Protein AF-A0A845ADR0-F1 (afdb_monomer_lite)

Radius of gyration: 20.71 Å; chains: 1; bounding box: 41×42×70 Å

Secondary structure (DSSP, 8-state):
-EEEEEE--S--TT-HHHHHHHHHHHHHHHHH---EEEEETTTSPPPP--HHHHHHHH-GGGGSTT---GGGHHHHHHHHHHHHEEEEEEE---BTTB--HHHHHHHHHH--BTTTBPPPHHHHHHHTS--------SPP-------------PPPPPP-

Sequence (160 aa):
MSILHISTSPQQAGSHSRELGRHLVERLKSAIDLPAVVRDLAETPPPFPCAGFVQASLSASTRSFANKSDALTVSEHLIAEVEQASAIIIDMPMHNFTVPAAFKAWIDMVVRPERTFRPCPRIADRAARPKLTAHDRTPRSPGRRSRAAGRGRSRPPACH

Organism: NCBI:txid374177

Foldseek 3Di:
DAEEEEEEDLDDPPDPLVVVSVVVRVVVCVVPVGHYDYHYCNVPFDFADFPLLVCCLPDPVVLDPVPDDVLLVSLVVLLVSVVVHPHYGYGFDQDPNHTDPSVVRSCVSPDGDSRNDDDDPVVVVVVPDDDDDDDPPDDDDDDDDDDDDDDDDDNTDHTD

pLDDT: mean 80.31, std 18.77, range [37.16, 97.75]

InterPro domains:
  IPR003680 Flavodoxin-like fold [PF02525] (1-118)
  IPR029039 Flavoprotein-like superfamily [G3DSA:3.40.50.360] (1-137)
  IPR029039 Flavoprotein-like superfamily [SSF52218] (1-119)
  IPR050104 FMN-dependent NADH:quinone oxidoreductase, azoreductase type 1 [PTHR43741] (1-119)

Structure (mmCIF, N/CA/C/O backbone):
data_AF-A0A845ADR0-F1
#
_entry.id   AF-A0A845ADR0-F1
#
loop_
_atom_site.group_PDB
_atom_site.id
_atom_site.type_symbol
_atom_site.label_atom_id
_atom_site.label_alt_id
_atom_site.label_comp_id
_atom_site.label_asym_id
_atom_site.label_entity_id
_atom_site.label_seq_id
_atom_site.pdbx_PDB_ins_code
_atom_site.Cartn_x
_atom_site.Cartn_y
_atom_site.Cartn_z
_atom_site.occupancy
_atom_site.B_iso_or_equiv
_atom_site.auth_seq_id
_atom_site.auth_comp_id
_atom_site.auth_asym_id
_atom_site.auth_atom_id
_atom_site.pdbx_PDB_model_num
ATOM 1 N N . MET A 1 1 ? 1.610 -4.599 16.518 1.00 84.19 1 MET A N 1
ATOM 2 C CA . MET A 1 1 ? 0.254 -4.815 15.986 1.00 84.19 1 MET A CA 1
ATOM 3 C C . MET A 1 1 ? -0.475 -3.488 16.028 1.00 84.19 1 MET A C 1
ATOM 5 O O . MET A 1 1 ? -0.540 -2.890 17.095 1.00 84.19 1 MET A O 1
ATOM 9 N N . SER A 1 2 ? -0.897 -2.984 14.871 1.00 94.38 2 SER A N 1
ATOM 10 C CA . SER A 1 2 ? -1.492 -1.651 14.696 1.00 94.38 2 SER A CA 1
ATOM 11 C C . SER A 1 2 ? -2.601 -1.664 13.639 1.00 94.38 2 SER A C 1
ATOM 13 O O . SER A 1 2 ? -2.780 -2.642 12.912 1.00 94.38 2 SER A O 1
ATOM 15 N N . ILE A 1 3 ? -3.349 -0.569 13.545 1.00 96.00 3 ILE A N 1
ATOM 16 C CA . ILE A 1 3 ? -4.211 -0.269 12.401 1.00 96.00 3 ILE A CA 1
ATOM 17 C C . ILE A 1 3 ? -3.372 0.526 11.397 1.00 96.00 3 ILE A C 1
ATOM 19 O O . ILE A 1 3 ? -2.869 1.594 11.735 1.00 96.00 3 ILE A O 1
ATOM 23 N N . LEU A 1 4 ? -3.226 0.041 10.168 1.00 97.25 4 LEU A N 1
ATOM 24 C CA . LEU A 1 4 ? -2.610 0.806 9.085 1.00 97.25 4 LEU A CA 1
ATOM 25 C C . LEU A 1 4 ? -3.700 1.541 8.307 1.00 97.25 4 LEU A C 1
ATOM 27 O O . LEU A 1 4 ? -4.544 0.919 7.664 1.00 97.25 4 LEU A O 1
ATOM 31 N N . HIS A 1 5 ? -3.684 2.867 8.359 1.00 97.38 5 HIS A N 1
ATOM 32 C CA . HIS A 1 5 ? -4.598 3.721 7.612 1.00 97.38 5 HIS A CA 1
ATOM 33 C C . HIS A 1 5 ? -3.888 4.309 6.395 1.00 97.38 5 HIS A C 1
ATOM 35 O O . HIS A 1 5 ? -3.003 5.147 6.529 1.00 97.38 5 HIS A O 1
ATOM 41 N N . ILE A 1 6 ? -4.277 3.866 5.204 1.00 97.69 6 ILE A N 1
ATOM 42 C CA . ILE A 1 6 ? -3.740 4.325 3.925 1.00 97.69 6 ILE A CA 1
ATOM 43 C C . ILE A 1 6 ? -4.710 5.342 3.327 1.00 97.69 6 ILE A C 1
ATOM 45 O O . ILE A 1 6 ? -5.822 4.980 2.940 1.00 97.69 6 ILE A O 1
ATOM 49 N N . SER A 1 7 ? -4.274 6.594 3.207 1.00 96.56 7 SER A N 1
ATOM 50 C CA . SER A 1 7 ? -5.050 7.650 2.555 1.00 96.56 7 SER A CA 1
ATOM 51 C C . SER A 1 7 ? -4.450 8.017 1.206 1.00 96.56 7 SER A C 1
ATOM 53 O O . SER A 1 7 ? -3.233 8.067 1.046 1.00 96.56 7 SER A O 1
ATOM 55 N N . THR A 1 8 ? -5.303 8.242 0.207 1.00 94.75 8 THR A N 1
ATOM 56 C CA . THR A 1 8 ? -4.865 8.439 -1.191 1.00 94.75 8 THR A CA 1
ATOM 57 C C . THR A 1 8 ? -5.469 9.667 -1.865 1.00 94.75 8 THR A C 1
ATOM 59 O O . THR A 1 8 ? -5.073 10.014 -2.978 1.00 94.75 8 THR A O 1
ATOM 62 N N . SER A 1 9 ? -6.433 10.332 -1.223 1.00 92.00 9 SER A N 1
ATOM 63 C CA . SER A 1 9 ? -7.072 11.522 -1.785 1.00 92.00 9 SER A CA 1
ATOM 64 C C . SER A 1 9 ? -6.092 12.697 -1.800 1.00 92.00 9 SER A C 1
ATOM 66 O O . SER A 1 9 ? -5.643 13.094 -0.728 1.00 92.00 9 SER A O 1
ATOM 68 N N . PRO A 1 10 ? -5.805 13.332 -2.948 1.00 88.00 10 PRO A N 1
ATOM 69 C CA . PRO A 1 10 ? -4.994 14.551 -2.979 1.00 88.00 10 PRO A CA 1
ATOM 70 C C . PRO A 1 10 ? -5.719 15.752 -2.371 1.00 88.00 10 PRO A C 1
ATOM 72 O O . PRO A 1 10 ? -5.093 16.688 -1.881 1.00 88.00 10 PRO A O 1
ATOM 75 N N . GLN A 1 11 ? -7.051 15.723 -2.374 1.00 86.81 11 GLN A N 1
ATOM 76 C CA . GLN A 1 11 ? -7.857 16.728 -1.710 1.00 86.81 11 GLN A CA 1
ATOM 77 C C . GLN A 1 11 ? -7.800 16.483 -0.202 1.00 86.81 11 GLN A C 1
ATOM 79 O O . GLN A 1 11 ? -8.189 15.408 0.259 1.00 86.81 11 GLN A O 1
ATOM 84 N N . GLN A 1 12 ? -7.281 17.468 0.532 1.00 81.62 12 GLN A N 1
ATOM 85 C CA . GLN A 1 12 ? -7.165 17.441 1.989 1.00 81.62 12 GLN A CA 1
ATOM 86 C C . GLN A 1 12 ? -8.511 17.839 2.613 1.00 81.62 12 GLN A C 1
ATOM 88 O O . GLN A 1 12 ? -9.311 16.980 2.986 1.00 81.62 12 GLN A O 1
ATOM 93 N N . ALA A 1 13 ? -8.820 19.139 2.633 1.00 80.81 13 ALA A N 1
ATOM 94 C CA . ALA A 1 13 ? -10.118 19.645 3.068 1.00 80.81 13 ALA A CA 1
ATOM 95 C C . ALA A 1 13 ? -11.217 19.337 2.034 1.00 80.81 13 ALA A C 1
ATOM 97 O O . ALA A 1 13 ? -11.017 19.526 0.834 1.00 80.81 13 ALA A O 1
ATOM 98 N N . GLY A 1 14 ? -12.381 18.876 2.504 1.00 84.44 14 GLY A N 1
ATOM 99 C CA . GLY A 1 14 ? -13.543 18.562 1.660 1.00 84.44 14 GLY A CA 1
ATOM 100 C C . GLY A 1 14 ? -13.539 17.167 1.023 1.00 84.44 14 GLY A C 1
ATOM 101 O O . GLY A 1 14 ? -14.457 16.847 0.274 1.00 84.44 14 GLY A O 1
ATOM 102 N N . SER A 1 15 ? -12.548 16.317 1.314 1.00 90.00 15 SER A N 1
ATOM 103 C CA . SER A 1 15 ? -12.534 14.937 0.817 1.00 90.00 15 SER A CA 1
ATOM 104 C C . SER A 1 15 ? -13.441 14.022 1.640 1.00 90.00 15 SER A C 1
ATOM 106 O O . SER A 1 15 ? -13.139 13.684 2.788 1.00 90.00 15 SER A O 1
ATOM 108 N N . HIS A 1 16 ? -14.520 13.548 1.015 1.00 92.06 16 HIS A N 1
ATOM 109 C CA . HIS A 1 16 ? -15.431 12.577 1.624 1.00 92.06 16 HIS A CA 1
ATOM 110 C C . HIS A 1 16 ? -14.755 11.233 1.931 1.00 92.06 16 HIS A C 1
ATOM 112 O O . HIS A 1 16 ? -15.080 10.601 2.936 1.00 92.06 16 HIS A O 1
ATOM 118 N N . SER A 1 17 ? -13.795 10.791 1.104 1.00 92.44 17 SER A N 1
ATOM 119 C CA . SER A 1 17 ? -13.083 9.534 1.363 1.00 92.44 17 SER A CA 1
ATOM 120 C C . SER A 1 17 ? -12.230 9.641 2.628 1.00 92.44 17 SER A C 1
ATOM 122 O O . SER A 1 17 ? -12.313 8.763 3.486 1.00 92.44 17 SER A O 1
ATOM 124 N N . ARG A 1 18 ? -11.481 10.743 2.792 1.00 94.00 18 ARG A N 1
ATOM 125 C CA . ARG A 1 18 ? -10.668 10.993 3.996 1.00 94.00 18 ARG A CA 1
ATOM 126 C C . ARG A 1 18 ? -11.525 11.097 5.247 1.00 94.00 18 ARG A C 1
ATOM 128 O O . ARG A 1 18 ? -11.163 10.547 6.285 1.00 94.00 18 ARG A O 1
ATOM 135 N N . GLU A 1 19 ? -12.657 11.791 5.155 1.00 93.81 19 GLU A N 1
ATOM 136 C CA . GLU A 1 19 ? -13.584 11.938 6.275 1.00 93.81 19 GLU A CA 1
ATOM 137 C C . GLU A 1 19 ? -14.108 10.579 6.755 1.00 93.81 19 GLU A C 1
ATOM 139 O O . GLU A 1 19 ? -14.019 10.273 7.948 1.00 93.81 19 GLU A O 1
ATOM 144 N N . LEU A 1 20 ? -14.575 9.739 5.825 1.00 94.81 20 LEU A N 1
ATOM 145 C CA . LEU A 1 20 ? -15.050 8.393 6.137 1.00 94.81 20 LEU A CA 1
ATOM 146 C C . LEU A 1 20 ? -13.927 7.501 6.686 1.00 94.81 20 LEU A C 1
ATOM 148 O O . LEU A 1 20 ? -14.133 6.805 7.681 1.00 94.81 20 LEU A O 1
ATOM 152 N N . GLY A 1 21 ? -12.738 7.546 6.075 1.00 94.44 21 GLY A N 1
ATOM 153 C CA . GLY A 1 21 ? -11.565 6.789 6.519 1.00 94.44 21 GLY A CA 1
ATOM 154 C C . GLY A 1 21 ? -11.180 7.125 7.958 1.00 94.44 21 GLY A C 1
ATOM 155 O O . GLY A 1 21 ? -11.086 6.232 8.799 1.00 94.44 21 GLY A O 1
ATOM 156 N N . ARG A 1 22 ? -11.067 8.420 8.278 1.00 93.44 22 ARG A N 1
ATOM 157 C CA . ARG A 1 22 ? -10.793 8.898 9.640 1.00 93.44 22 ARG A CA 1
ATOM 158 C C . ARG A 1 22 ? -11.877 8.462 10.625 1.00 93.44 22 ARG A C 1
ATOM 160 O O . ARG A 1 22 ? -11.555 8.023 11.724 1.00 93.44 22 ARG A O 1
ATOM 167 N N . HIS A 1 23 ? -13.152 8.554 10.246 1.00 94.62 23 HIS A N 1
ATOM 168 C CA . HIS A 1 23 ? -14.247 8.109 11.110 1.00 94.62 23 HIS A CA 1
ATOM 169 C C . HIS A 1 23 ? -14.159 6.608 11.428 1.00 94.62 23 HIS A C 1
ATOM 171 O O . HIS A 1 23 ? -14.349 6.205 12.577 1.00 94.62 23 HIS A O 1
ATOM 177 N N . LEU A 1 24 ? -13.832 5.781 10.431 1.00 94.69 24 LEU A N 1
ATOM 178 C CA . LEU A 1 24 ? -13.663 4.341 10.608 1.00 94.69 24 LEU A CA 1
ATOM 179 C C . LEU A 1 24 ? -12.447 4.006 11.483 1.00 94.69 24 LEU A C 1
ATOM 181 O O . LEU A 1 24 ? -12.551 3.142 12.352 1.00 94.69 24 LEU A O 1
ATOM 185 N N . VAL A 1 25 ? -11.326 4.709 11.292 1.00 94.81 25 VAL A N 1
ATOM 186 C CA . VAL A 1 25 ? -10.120 4.568 12.125 1.00 94.81 25 VAL A CA 1
ATOM 187 C C . VAL A 1 25 ? -10.438 4.860 13.586 1.00 94.81 25 VAL A C 1
ATOM 189 O O . VAL A 1 25 ? -10.127 4.036 14.439 1.00 94.81 25 VAL A O 1
ATOM 192 N N . GLU A 1 26 ? -11.093 5.983 13.887 1.00 93.94 26 GLU A N 1
ATOM 193 C CA . GLU A 1 26 ? -11.419 6.337 15.275 1.00 93.94 26 GLU A CA 1
ATOM 194 C C . GLU A 1 26 ? -12.382 5.335 15.917 1.00 93.94 26 GLU A C 1
ATOM 196 O O . GLU A 1 26 ? -12.174 4.919 17.058 1.00 93.94 26 GLU A O 1
ATOM 201 N N . ARG A 1 27 ? -13.385 4.860 15.167 1.00 93.25 27 ARG A N 1
ATOM 202 C CA . ARG A 1 27 ? -14.277 3.798 15.648 1.00 93.25 27 ARG A CA 1
ATOM 203 C C . ARG A 1 27 ? -13.526 2.506 15.945 1.00 93.25 27 ARG A C 1
ATOM 205 O O . ARG A 1 27 ? -13.741 1.916 17.000 1.00 93.25 27 ARG A O 1
ATOM 212 N N . LEU A 1 28 ? -12.638 2.074 15.053 1.00 91.31 28 LEU A N 1
ATOM 213 C CA . LEU A 1 28 ? -11.864 0.857 15.271 1.00 91.31 28 LEU A CA 1
ATOM 214 C C . LEU A 1 28 ? -10.903 1.018 16.446 1.00 91.31 28 LEU A C 1
ATOM 216 O O . LEU A 1 28 ? -10.930 0.177 17.335 1.00 91.31 28 LEU A O 1
ATOM 220 N N . LYS A 1 29 ? -10.160 2.126 16.536 1.00 90.56 29 LYS A N 1
ATOM 221 C CA . LYS A 1 29 ? -9.300 2.427 17.694 1.00 90.56 29 LYS A CA 1
ATOM 222 C C . LYS A 1 29 ? -10.059 2.286 19.017 1.00 90.56 29 LYS A C 1
ATOM 224 O O . LYS A 1 29 ? -9.564 1.617 19.913 1.00 90.56 29 LYS A O 1
ATOM 229 N N . SER A 1 30 ? -11.278 2.827 19.109 1.00 88.00 30 SER A N 1
ATOM 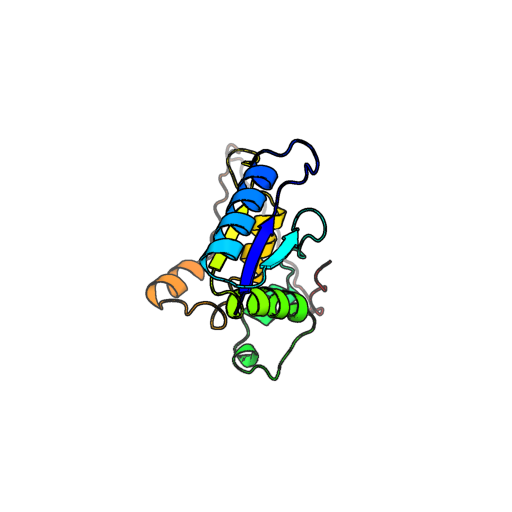230 C CA . SER A 1 30 ? -12.103 2.703 20.323 1.00 88.00 30 SER A CA 1
ATOM 231 C C . SER A 1 30 ? -12.596 1.284 20.627 1.00 88.00 30 SER A C 1
ATOM 233 O O . SER A 1 30 ? -12.899 0.983 21.776 1.00 88.00 30 SER A O 1
ATOM 235 N N . ALA A 1 31 ? -12.696 0.418 19.616 1.00 90.19 31 ALA A N 1
ATOM 236 C CA . ALA A 1 31 ? -13.242 -0.928 19.764 1.00 90.19 31 ALA A CA 1
ATOM 237 C C . ALA A 1 31 ? -12.171 -1.985 20.070 1.00 90.19 31 ALA A C 1
ATOM 239 O O . ALA A 1 31 ? -12.457 -2.940 20.786 1.00 90.19 31 ALA A O 1
ATOM 240 N N . ILE A 1 32 ? -10.967 -1.841 19.503 1.00 87.00 32 ILE A N 1
ATOM 241 C CA . ILE A 1 32 ? -9.899 -2.853 19.592 1.00 87.00 32 ILE A CA 1
ATOM 242 C C . ILE A 1 32 ? -8.641 -2.378 20.335 1.00 87.00 32 ILE A C 1
ATOM 244 O O . ILE A 1 32 ? -7.698 -3.155 20.437 1.00 87.00 32 ILE A O 1
ATOM 248 N N . ASP A 1 33 ? -8.620 -1.134 20.833 1.00 87.56 33 ASP A N 1
ATOM 249 C CA . ASP A 1 33 ? -7.504 -0.518 21.578 1.00 87.56 33 ASP A CA 1
ATOM 250 C C . ASP A 1 33 ? -6.129 -0.710 20.905 1.00 87.56 33 ASP A C 1
ATOM 252 O O . ASP A 1 33 ? -5.123 -1.048 21.526 1.00 87.56 33 ASP A O 1
ATOM 256 N N . LEU A 1 34 ? -6.088 -0.534 19.579 1.00 88.75 34 LEU A N 1
ATOM 257 C CA . LEU A 1 34 ? -4.849 -0.589 18.803 1.00 88.75 34 LEU A CA 1
ATOM 258 C C . LEU A 1 34 ? -4.424 0.809 18.342 1.00 88.75 34 LEU A C 1
ATOM 260 O O . LEU A 1 34 ? -5.269 1.601 17.913 1.00 88.75 34 LEU A O 1
ATOM 264 N N . PRO A 1 35 ? -3.111 1.109 18.336 1.00 92.56 35 PRO A N 1
ATOM 265 C CA . PRO A 1 35 ? -2.606 2.345 17.758 1.00 92.56 35 PRO A CA 1
ATOM 266 C C . PRO A 1 35 ? -2.820 2.356 16.241 1.00 92.56 35 PRO A C 1
ATOM 268 O O . PRO A 1 35 ? -2.785 1.309 15.590 1.00 92.56 35 PRO A O 1
ATOM 271 N N . ALA A 1 36 ? -2.987 3.547 15.666 1.00 93.75 36 ALA A N 1
ATOM 272 C CA . ALA A 1 36 ? -3.086 3.732 14.221 1.00 93.75 36 ALA A CA 1
ATOM 273 C C . ALA A 1 36 ? -1.802 4.347 13.648 1.00 93.75 36 ALA A C 1
ATOM 275 O O . ALA A 1 36 ? -1.284 5.328 14.179 1.00 93.75 36 ALA A O 1
ATOM 276 N N . VAL A 1 37 ? -1.317 3.778 12.547 1.00 95.81 37 VAL A N 1
ATOM 277 C CA . VAL A 1 37 ? -0.236 4.314 11.716 1.00 95.81 37 VAL A CA 1
ATOM 278 C C . VAL A 1 37 ? -0.871 4.861 10.446 1.00 95.81 37 VAL A C 1
ATOM 280 O O . VAL A 1 37 ? -1.549 4.125 9.732 1.00 95.81 37 VAL A O 1
ATOM 283 N N . VAL A 1 38 ? -0.665 6.147 10.166 1.00 95.94 38 VAL A N 1
ATOM 284 C CA . VAL A 1 38 ? -1.216 6.803 8.974 1.00 95.94 38 VAL A CA 1
ATOM 285 C C . VAL A 1 38 ? -0.155 6.857 7.878 1.00 95.94 38 VAL A C 1
ATOM 287 O O . VAL A 1 38 ? 0.969 7.305 8.101 1.00 95.94 38 VAL A O 1
ATOM 290 N N . ARG A 1 39 ? -0.531 6.410 6.681 1.00 97.06 39 ARG A N 1
ATOM 291 C CA . ARG A 1 39 ? 0.254 6.457 5.449 1.00 97.06 39 ARG A CA 1
ATOM 292 C C . ARG A 1 39 ? -0.506 7.291 4.426 1.00 97.06 39 ARG A C 1
ATOM 294 O O . ARG A 1 39 ? -1.394 6.793 3.736 1.00 97.06 39 ARG A O 1
ATOM 301 N N . ASP A 1 40 ? -0.150 8.566 4.331 1.00 96.50 40 ASP A N 1
ATOM 302 C CA . ASP A 1 40 ? -0.706 9.463 3.322 1.00 96.50 40 ASP A CA 1
ATOM 303 C C . ASP A 1 40 ? 0.086 9.344 2.012 1.00 96.50 40 ASP A C 1
ATOM 305 O O . ASP A 1 40 ? 1.205 9.844 1.882 1.00 96.50 40 ASP A O 1
ATOM 309 N N . LEU A 1 41 ? -0.495 8.650 1.035 1.00 96.44 41 LEU A N 1
ATOM 310 C CA . LEU A 1 41 ? 0.098 8.434 -0.284 1.00 96.44 41 LEU A CA 1
ATOM 311 C C . L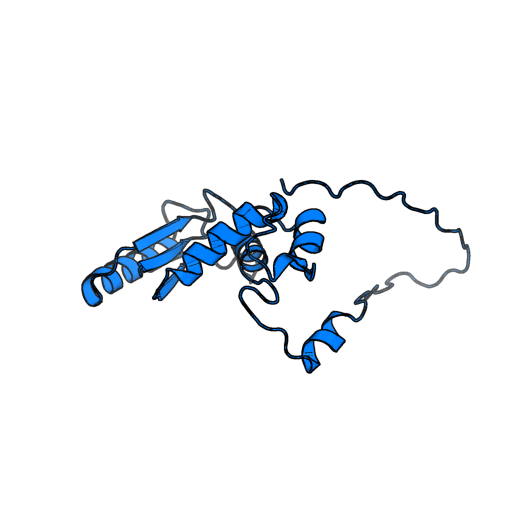EU A 1 41 ? -0.047 9.646 -1.210 1.00 96.44 41 LEU A C 1
ATOM 313 O O . LEU A 1 41 ? 0.587 9.669 -2.263 1.00 96.44 41 LEU A O 1
ATOM 317 N N . ALA A 1 42 ? -0.881 10.629 -0.863 1.00 92.88 42 ALA A N 1
ATOM 318 C CA . ALA A 1 42 ? -0.941 11.885 -1.600 1.00 92.88 42 ALA A CA 1
ATOM 319 C C . ALA A 1 42 ? 0.149 12.864 -1.144 1.00 92.88 42 ALA A C 1
ATOM 321 O O . ALA A 1 42 ? 0.666 13.613 -1.968 1.00 92.88 42 ALA A O 1
ATOM 322 N N . GLU A 1 43 ? 0.501 12.844 0.143 1.00 94.56 43 GLU A N 1
ATOM 323 C CA . GLU A 1 43 ? 1.584 13.661 0.702 1.00 94.56 43 GLU A CA 1
ATOM 324 C C . GLU A 1 43 ? 2.962 13.043 0.441 1.00 94.56 43 GLU A C 1
ATOM 326 O O . GLU A 1 43 ? 3.872 13.722 -0.027 1.00 94.56 43 GLU A O 1
ATOM 331 N N . THR A 1 44 ? 3.113 11.743 0.705 1.00 95.44 44 THR A N 1
ATOM 332 C CA . THR A 1 44 ? 4.365 11.005 0.488 1.00 95.44 44 THR A CA 1
ATOM 333 C C . THR A 1 44 ? 4.115 9.834 -0.466 1.00 95.44 44 THR A C 1
ATOM 335 O O . THR A 1 44 ? 3.981 8.685 -0.024 1.00 95.44 44 THR A O 1
ATOM 338 N N . PRO A 1 45 ? 4.006 10.096 -1.782 1.00 95.44 45 PRO A N 1
ATOM 339 C CA . PRO A 1 45 ? 3.803 9.039 -2.758 1.00 95.44 45 PRO A CA 1
ATOM 340 C C . PRO A 1 45 ? 5.034 8.121 -2.819 1.00 95.44 45 PRO A C 1
ATOM 342 O O . PRO A 1 45 ? 6.170 8.597 -2.777 1.00 95.44 45 PRO A O 1
ATOM 345 N N . PRO A 1 46 ? 4.841 6.800 -2.940 1.00 95.38 46 PRO A N 1
ATOM 346 C CA . PRO A 1 46 ? 5.946 5.884 -3.157 1.00 95.38 46 PRO A CA 1
ATOM 347 C C . PRO A 1 46 ? 6.512 6.061 -4.573 1.00 95.38 46 PRO A C 1
ATOM 349 O O . PRO A 1 46 ? 5.777 6.462 -5.483 1.00 95.38 46 PRO A O 1
ATOM 352 N N . PRO A 1 47 ? 7.793 5.711 -4.790 1.00 94.94 47 PRO A N 1
ATOM 353 C CA . PRO A 1 47 ? 8.375 5.762 -6.118 1.00 94.94 47 PRO A CA 1
ATOM 354 C C . PRO A 1 47 ? 7.666 4.780 -7.052 1.00 94.94 47 PRO A C 1
ATOM 356 O O . PRO A 1 47 ? 7.119 3.758 -6.628 1.00 94.94 47 PRO A O 1
ATOM 359 N N . PHE A 1 48 ? 7.713 5.054 -8.351 1.00 95.69 48 PHE A N 1
ATOM 360 C CA . PHE A 1 48 ? 7.267 4.074 -9.334 1.00 95.69 48 PHE A CA 1
ATOM 361 C C . PHE A 1 48 ? 8.329 2.975 -9.516 1.00 95.69 48 PHE A C 1
ATOM 363 O O . PHE A 1 48 ? 9.530 3.258 -9.454 1.00 95.69 48 PHE A O 1
ATOM 370 N N . PRO A 1 49 ? 7.927 1.716 -9.781 1.00 92.69 49 PRO A N 1
ATOM 371 C CA . PRO A 1 49 ? 8.864 0.635 -10.066 1.00 92.69 49 PRO A CA 1
ATOM 372 C C . PRO A 1 49 ? 9.808 0.971 -11.229 1.00 92.69 49 PRO A C 1
ATOM 374 O O . PRO A 1 49 ? 9.394 1.085 -12.382 1.00 92.69 49 PRO A O 1
ATOM 377 N N . CYS A 1 50 ? 11.101 1.082 -10.936 1.00 91.62 50 CYS A N 1
ATOM 378 C CA . CYS A 1 50 ? 12.153 1.259 -11.934 1.00 91.62 50 CYS A CA 1
ATOM 379 C C . CYS A 1 50 ? 12.786 -0.082 -12.337 1.00 91.62 50 CYS A C 1
ATOM 381 O O . CYS A 1 50 ? 12.593 -1.114 -11.692 1.00 91.62 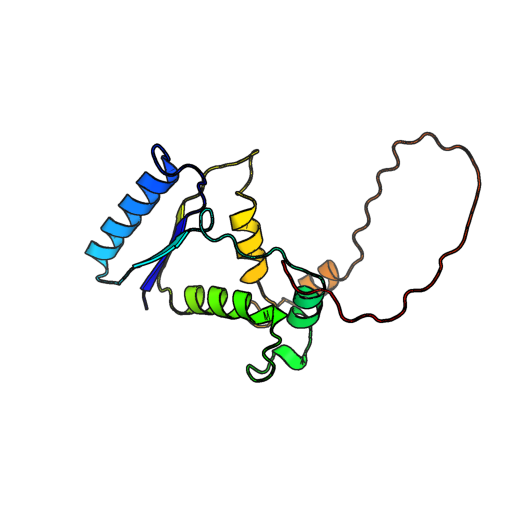50 CYS A O 1
ATOM 383 N N . ALA A 1 51 ? 13.611 -0.073 -13.391 1.00 89.12 51 ALA A N 1
ATOM 384 C CA . ALA A 1 51 ? 14.300 -1.277 -13.862 1.00 89.12 51 ALA A CA 1
ATOM 385 C C . ALA A 1 51 ? 15.148 -1.946 -12.764 1.00 89.12 51 ALA A C 1
ATOM 387 O O . ALA A 1 51 ? 15.169 -3.173 -12.676 1.00 89.12 51 ALA A O 1
ATOM 388 N N . GLY A 1 52 ? 15.808 -1.152 -11.911 1.00 88.75 52 GLY A N 1
ATOM 389 C CA . GLY A 1 52 ? 16.607 -1.665 -10.798 1.00 88.75 52 GLY A CA 1
ATOM 390 C C . GLY A 1 52 ? 15.751 -2.378 -9.756 1.00 88.75 52 GLY A C 1
ATOM 391 O O . GLY A 1 52 ? 16.079 -3.492 -9.356 1.00 88.75 52 GLY A O 1
ATOM 392 N N . PHE A 1 53 ? 14.608 -1.790 -9.398 1.00 90.75 53 PHE A N 1
ATOM 393 C CA . PHE A 1 53 ? 13.638 -2.411 -8.498 1.00 90.75 53 PHE A CA 1
ATOM 394 C C . PHE A 1 53 ? 13.087 -3.723 -9.060 1.00 90.75 53 PHE A C 1
ATOM 396 O O . PHE A 1 53 ? 13.033 -4.716 -8.339 1.00 90.75 53 PHE A O 1
ATOM 403 N N . VAL A 1 54 ? 12.710 -3.759 -10.343 1.00 89.75 54 VAL A N 1
ATOM 404 C CA . VAL A 1 54 ? 12.182 -4.976 -10.981 1.00 89.75 54 VAL A CA 1
ATOM 405 C C . VAL A 1 54 ? 13.235 -6.086 -10.994 1.00 89.75 54 VAL A C 1
ATOM 407 O O . VAL A 1 54 ? 12.935 -7.220 -10.624 1.00 89.75 54 VAL A O 1
ATOM 410 N N . GLN A 1 55 ? 14.476 -5.768 -11.374 1.00 87.31 55 GLN A N 1
ATOM 411 C CA . GLN A 1 55 ? 15.574 -6.740 -11.370 1.00 87.31 55 GLN A CA 1
ATOM 412 C C . GLN A 1 55 ? 15.869 -7.263 -9.964 1.00 87.31 55 GLN A C 1
ATOM 414 O O . GLN A 1 55 ? 16.018 -8.470 -9.784 1.00 87.31 55 GLN A O 1
ATOM 419 N N . ALA A 1 56 ? 15.925 -6.369 -8.974 1.00 87.44 56 ALA A N 1
ATOM 420 C CA . ALA A 1 56 ? 16.146 -6.748 -7.589 1.00 87.44 56 ALA A CA 1
ATOM 421 C C . ALA A 1 56 ? 14.994 -7.625 -7.077 1.00 87.44 56 ALA A C 1
ATOM 423 O O . ALA A 1 56 ? 15.243 -8.723 -6.600 1.00 87.44 56 ALA A O 1
ATOM 424 N N . SER A 1 57 ? 13.741 -7.207 -7.264 1.00 86.44 57 SER A N 1
ATOM 425 C CA . SER A 1 57 ? 12.546 -7.905 -6.768 1.00 86.44 57 SER A CA 1
ATOM 426 C C . SER A 1 57 ? 12.358 -9.317 -7.321 1.00 86.44 57 SER A C 1
ATOM 428 O O . SER A 1 57 ? 11.703 -10.130 -6.676 1.00 86.44 57 SER A O 1
ATOM 430 N N . LEU A 1 58 ? 12.906 -9.608 -8.504 1.00 84.19 58 LEU A N 1
ATOM 431 C CA . LEU A 1 58 ? 12.813 -10.919 -9.152 1.00 84.19 58 LEU A CA 1
ATOM 432 C C . LEU A 1 58 ? 14.060 -11.793 -8.947 1.00 84.19 58 LEU A C 1
ATOM 434 O O . LEU A 1 58 ? 14.074 -12.945 -9.382 1.00 84.19 58 LEU A O 1
ATOM 438 N N . SER A 1 59 ? 15.117 -11.272 -8.323 1.00 79.31 59 SER A N 1
ATOM 439 C CA . SER A 1 59 ? 16.350 -12.030 -8.129 1.00 79.31 59 SER A CA 1
ATOM 440 C C . SER A 1 59 ? 16.161 -13.141 -7.095 1.00 79.31 59 SER A C 1
ATOM 442 O O . SER A 1 59 ? 15.678 -12.908 -5.993 1.00 79.31 59 SER A O 1
ATOM 444 N N . ALA A 1 60 ? 16.643 -14.354 -7.381 1.00 63.12 60 ALA A N 1
ATOM 445 C CA . ALA A 1 60 ? 16.626 -15.453 -6.410 1.00 63.12 60 ALA A CA 1
ATOM 446 C C . ALA A 1 60 ? 17.387 -15.113 -5.108 1.00 63.12 60 ALA A C 1
ATOM 448 O O . ALA A 1 60 ? 17.084 -15.664 -4.049 1.00 63.12 60 ALA A O 1
ATOM 449 N N . SER A 1 61 ? 18.347 -14.180 -5.175 1.00 59.47 61 SER A N 1
ATOM 450 C CA . SER A 1 61 ? 19.131 -13.717 -4.026 1.00 59.47 61 SER A CA 1
ATOM 451 C C . SER A 1 61 ? 18.339 -12.879 -3.018 1.00 59.47 61 SER A C 1
ATOM 453 O O . SER A 1 61 ? 18.791 -12.757 -1.879 1.00 59.47 61 SER A O 1
ATOM 455 N N . THR A 1 62 ? 17.162 -12.347 -3.376 1.00 57.22 62 THR A N 1
ATOM 456 C CA . THR A 1 62 ? 16.305 -11.606 -2.431 1.00 57.22 62 THR A CA 1
ATOM 457 C C . THR A 1 62 ? 15.495 -12.506 -1.510 1.00 57.22 62 THR A C 1
ATOM 459 O O . THR A 1 62 ? 14.781 -12.002 -0.650 1.00 57.22 62 THR A O 1
ATOM 462 N N . ARG A 1 63 ? 15.621 -13.835 -1.640 1.00 55.81 63 ARG A N 1
ATOM 463 C CA . ARG A 1 63 ? 15.074 -14.789 -0.660 1.00 55.81 63 ARG A CA 1
ATOM 464 C C . ARG A 1 63 ? 15.750 -14.687 0.709 1.00 55.81 63 ARG A C 1
ATOM 466 O O . ARG A 1 63 ? 15.190 -15.162 1.689 1.00 55.81 63 ARG A O 1
ATOM 473 N N . SER A 1 64 ? 16.940 -14.085 0.783 1.00 52.97 64 SER A N 1
ATOM 474 C CA . SER A 1 64 ? 17.624 -13.800 2.042 1.00 52.97 64 SER A CA 1
ATOM 475 C C . SER A 1 64 ? 17.552 -12.307 2.355 1.00 52.97 64 SER A C 1
ATOM 477 O O . SER A 1 64 ? 17.991 -11.479 1.556 1.00 52.97 64 SER A O 1
ATOM 479 N N . PHE A 1 65 ? 17.058 -11.971 3.550 1.00 53.81 65 PHE A N 1
ATOM 480 C CA . PHE A 1 65 ? 16.975 -10.603 4.087 1.00 53.81 65 PHE A CA 1
ATOM 481 C C . PHE A 1 65 ? 18.336 -9.874 4.125 1.00 53.81 65 PHE A C 1
ATOM 483 O O . PHE A 1 65 ? 18.384 -8.657 4.286 1.00 53.81 65 PHE A O 1
ATOM 490 N N . ALA A 1 66 ? 19.443 -10.606 3.958 1.00 48.78 66 ALA A N 1
ATOM 491 C CA . ALA A 1 66 ? 20.805 -10.082 3.978 1.00 48.78 66 ALA A CA 1
ATOM 492 C C . ALA A 1 66 ? 21.215 -9.306 2.707 1.00 48.78 66 ALA A C 1
ATOM 494 O O . ALA A 1 66 ? 22.151 -8.517 2.770 1.00 48.78 66 ALA A O 1
ATOM 495 N N . ASN A 1 67 ? 20.524 -9.473 1.571 1.00 52.06 67 ASN A N 1
ATOM 496 C CA . ASN A 1 67 ? 20.816 -8.737 0.330 1.00 52.06 67 ASN A CA 1
ATOM 497 C C . ASN A 1 67 ? 19.825 -7.582 0.119 1.00 52.06 67 ASN A C 1
ATOM 499 O O . ASN A 1 67 ? 19.023 -7.589 -0.819 1.00 52.06 67 ASN A O 1
ATOM 503 N N . LYS A 1 68 ? 19.874 -6.574 0.996 1.00 60.56 68 LYS A N 1
ATOM 504 C CA . LYS A 1 68 ? 19.112 -5.331 0.813 1.00 60.56 68 LYS A CA 1
ATOM 505 C C . LYS A 1 68 ? 19.793 -4.476 -0.249 1.00 60.56 68 LYS A C 1
ATOM 507 O O . LYS A 1 68 ? 20.724 -3.735 0.035 1.00 60.56 68 LYS A O 1
ATOM 512 N N . SER A 1 69 ? 19.349 -4.614 -1.494 1.00 73.00 69 SER A N 1
ATOM 513 C CA . SER A 1 69 ? 19.621 -3.600 -2.511 1.00 73.00 69 SER A CA 1
ATOM 514 C C . SER A 1 69 ? 18.946 -2.295 -2.092 1.00 73.00 69 SER A C 1
ATOM 516 O O . SER A 1 69 ? 17.775 -2.331 -1.715 1.00 73.00 69 SER A O 1
ATOM 518 N N . ASP A 1 70 ? 19.629 -1.156 -2.235 1.00 81.50 70 ASP A N 1
ATOM 519 C CA . ASP A 1 70 ? 19.041 0.174 -1.996 1.00 81.50 70 ASP A CA 1
ATOM 520 C C . ASP A 1 70 ? 17.734 0.383 -2.777 1.00 81.50 70 ASP A C 1
ATOM 522 O O . ASP A 1 70 ? 16.819 1.062 -2.315 1.00 81.50 70 ASP A O 1
ATOM 526 N N . ALA A 1 71 ? 17.604 -0.273 -3.937 1.00 85.00 71 ALA A N 1
ATOM 527 C CA . ALA A 1 71 ? 16.399 -0.238 -4.758 1.00 85.00 71 ALA A CA 1
ATOM 528 C C . ALA A 1 71 ? 15.163 -0.840 -4.063 1.00 85.00 71 ALA A C 1
ATOM 530 O O . ALA A 1 71 ? 14.046 -0.536 -4.466 1.00 85.00 71 ALA A O 1
ATOM 531 N N . LEU A 1 72 ? 15.338 -1.695 -3.048 1.00 90.69 72 LEU A N 1
ATOM 532 C CA . LEU A 1 72 ? 14.252 -2.370 -2.328 1.00 90.69 72 LEU A CA 1
ATOM 533 C C . LEU A 1 72 ? 13.911 -1.714 -0.988 1.00 90.69 72 LEU A C 1
ATOM 535 O O . LEU A 1 72 ? 12.918 -2.099 -0.378 1.00 90.69 72 LEU A O 1
ATOM 539 N N . THR A 1 73 ? 14.690 -0.732 -0.531 1.00 91.50 73 THR A N 1
ATOM 540 C CA . THR A 1 73 ? 14.555 -0.147 0.812 1.00 91.50 73 THR A CA 1
ATOM 541 C C . THR A 1 73 ? 13.150 0.388 1.083 1.00 91.50 73 THR A C 1
ATOM 543 O O . THR A 1 73 ? 12.549 0.043 2.099 1.00 91.50 73 THR A O 1
ATOM 546 N N . VAL A 1 74 ? 12.589 1.170 0.154 1.00 93.31 74 VAL A N 1
ATOM 547 C CA . VAL A 1 74 ? 11.229 1.720 0.298 1.00 93.31 74 VAL A CA 1
ATOM 548 C C . VAL A 1 74 ? 10.187 0.603 0.333 1.00 93.31 74 VAL A C 1
ATOM 550 O O . VAL A 1 74 ? 9.290 0.616 1.168 1.00 93.31 74 VAL A O 1
ATOM 553 N N . SER A 1 75 ? 10.329 -0.395 -0.537 1.00 95.06 75 SER A N 1
ATOM 554 C CA . SER A 1 75 ? 9.425 -1.543 -0.577 1.00 95.06 75 SER A CA 1
ATOM 555 C C . SER A 1 75 ? 9.455 -2.352 0.720 1.00 95.06 75 SER A C 1
ATOM 557 O O . SER A 1 75 ? 8.395 -2.677 1.244 1.00 95.06 75 SER A O 1
ATOM 559 N N . GLU A 1 76 ? 10.633 -2.632 1.286 1.00 93.50 76 GLU A N 1
ATOM 560 C CA . GLU A 1 76 ? 10.736 -3.343 2.568 1.00 93.50 76 GLU A CA 1
ATOM 561 C C . GLU A 1 76 ? 10.087 -2.559 3.712 1.00 93.50 76 GLU A C 1
ATOM 563 O O . GLU A 1 76 ? 9.429 -3.160 4.556 1.00 93.50 76 GLU A O 1
ATOM 568 N N . HIS A 1 77 ? 10.218 -1.229 3.724 1.00 94.94 77 HIS A N 1
ATOM 569 C CA . HIS A 1 77 ? 9.548 -0.389 4.717 1.00 94.94 77 HIS A CA 1
ATOM 570 C C . HIS A 1 77 ? 8.018 -0.475 4.601 1.00 94.94 77 HIS A C 1
ATOM 572 O O . HIS A 1 77 ? 7.334 -0.723 5.591 1.00 94.94 77 HIS A O 1
ATOM 578 N N . LEU A 1 78 ? 7.479 -0.359 3.382 1.00 96.56 78 LEU A N 1
ATOM 579 C CA . LEU A 1 78 ? 6.036 -0.460 3.137 1.00 96.56 78 LEU A CA 1
ATOM 580 C C . LEU A 1 78 ? 5.486 -1.859 3.445 1.00 96.56 78 LEU A C 1
ATOM 582 O O . LEU A 1 78 ? 4.381 -1.988 3.965 1.00 96.56 78 LEU A O 1
ATOM 586 N N . ILE A 1 79 ? 6.250 -2.913 3.151 1.00 96.19 79 ILE A N 1
ATOM 587 C CA . ILE A 1 79 ? 5.870 -4.286 3.498 1.00 96.19 79 ILE A CA 1
ATOM 588 C C . ILE A 1 79 ? 5.883 -4.470 5.019 1.00 96.19 79 ILE A C 1
ATOM 590 O O . ILE A 1 79 ? 4.944 -5.052 5.553 1.00 96.19 79 ILE A O 1
ATOM 594 N N . ALA A 1 80 ? 6.882 -3.936 5.725 1.00 95.31 80 ALA A N 1
ATOM 595 C CA . ALA A 1 80 ? 6.941 -4.014 7.183 1.00 95.31 80 ALA A CA 1
ATOM 596 C C . ALA A 1 80 ? 5.740 -3.323 7.854 1.00 95.31 80 ALA A C 1
ATOM 598 O O . ALA A 1 80 ? 5.209 -3.849 8.829 1.00 95.31 80 ALA A O 1
ATOM 599 N N . GLU A 1 81 ? 5.264 -2.193 7.317 1.00 96.25 81 GLU A N 1
ATOM 600 C CA . GLU A 1 81 ? 4.023 -1.552 7.785 1.00 96.25 81 GLU A CA 1
ATOM 601 C C . GLU A 1 81 ? 2.816 -2.486 7.659 1.00 96.25 81 GLU A C 1
ATOM 603 O O . GLU A 1 81 ? 2.025 -2.605 8.593 1.00 96.25 81 GLU A O 1
ATOM 608 N N . VAL A 1 82 ? 2.691 -3.178 6.522 1.00 96.69 82 VAL A N 1
ATOM 609 C CA . VAL A 1 82 ? 1.613 -4.146 6.273 1.00 96.69 82 VAL A CA 1
ATOM 610 C C . VAL A 1 82 ? 1.719 -5.350 7.210 1.00 96.69 82 VAL A C 1
ATOM 612 O O . VAL A 1 82 ? 0.709 -5.798 7.738 1.00 96.69 82 VAL A O 1
ATOM 615 N N . GLU A 1 83 ? 2.924 -5.862 7.456 1.00 95.44 83 GLU A N 1
ATOM 616 C CA . GLU A 1 83 ? 3.150 -7.009 8.347 1.00 95.44 83 GLU A CA 1
ATOM 617 C C . GLU A 1 83 ? 2.896 -6.687 9.822 1.00 95.44 83 GLU A C 1
ATOM 619 O O . GLU A 1 83 ? 2.476 -7.553 10.590 1.00 95.44 83 GLU A O 1
ATOM 624 N N . GLN A 1 84 ? 3.149 -5.446 10.235 1.00 95.75 84 GLN A N 1
ATOM 625 C CA . GLN A 1 84 ? 2.854 -4.981 11.590 1.00 95.75 84 GLN A CA 1
ATOM 626 C C . GLN A 1 84 ? 1.364 -4.687 11.801 1.00 95.75 84 GLN A C 1
ATOM 628 O O . GLN A 1 84 ? 0.922 -4.610 12.957 1.00 95.75 84 GLN A O 1
ATOM 633 N N . ALA A 1 85 ? 0.605 -4.521 10.716 1.00 96.06 85 ALA A N 1
ATOM 634 C CA . ALA A 1 85 ? -0.802 -4.179 10.753 1.00 96.06 85 ALA A CA 1
ATOM 635 C C . ALA A 1 85 ? -1.680 -5.407 11.030 1.00 96.06 85 ALA A C 1
ATOM 637 O O . ALA A 1 85 ? -1.621 -6.422 10.341 1.00 96.06 85 ALA A O 1
ATOM 638 N N . SER A 1 86 ? -2.561 -5.284 12.018 1.00 93.62 86 SER A N 1
ATOM 639 C CA . SER A 1 86 ? -3.632 -6.251 12.287 1.00 93.62 86 SER A CA 1
ATOM 640 C C . SER A 1 86 ? -4.892 -5.943 11.479 1.00 93.62 86 SER A C 1
ATOM 642 O O . SER A 1 86 ? -5.706 -6.827 11.229 1.00 93.62 86 SER A O 1
ATOM 644 N N . ALA A 1 87 ? -5.055 -4.683 11.074 1.00 93.56 87 ALA A N 1
ATOM 645 C CA . ALA A 1 87 ? -6.130 -4.213 10.215 1.00 93.56 87 ALA A CA 1
ATOM 646 C C . ALA A 1 87 ? -5.591 -3.136 9.272 1.00 93.56 87 ALA A C 1
ATOM 648 O O . ALA A 1 87 ? -4.763 -2.317 9.671 1.00 93.56 87 ALA A O 1
ATOM 649 N N . ILE A 1 88 ? -6.082 -3.126 8.033 1.00 95.81 88 ILE A N 1
ATOM 650 C CA . ILE A 1 88 ? -5.731 -2.117 7.034 1.00 95.81 88 ILE A CA 1
ATOM 651 C C . ILE A 1 88 ? -7.012 -1.414 6.602 1.00 95.81 88 ILE A C 1
ATOM 653 O O . ILE A 1 88 ? -7.961 -2.056 6.152 1.00 95.81 88 ILE A O 1
ATOM 657 N N . ILE A 1 89 ? -7.032 -0.094 6.741 1.00 96.31 89 ILE A N 1
ATOM 658 C CA . ILE A 1 89 ? -8.110 0.778 6.281 1.00 96.31 89 ILE A CA 1
ATOM 659 C C . ILE A 1 89 ? -7.561 1.578 5.116 1.00 96.31 89 ILE A C 1
ATOM 661 O O . ILE A 1 89 ? -6.502 2.186 5.233 1.00 96.31 89 ILE A O 1
ATOM 665 N N . ILE A 1 90 ? -8.280 1.588 4.002 1.00 97.12 90 ILE A N 1
ATOM 666 C CA . ILE A 1 90 ? -7.864 2.313 2.806 1.00 97.12 90 ILE A CA 1
ATOM 667 C C . ILE A 1 90 ? -8.987 3.265 2.427 1.00 97.12 90 ILE A C 1
ATOM 669 O O . ILE A 1 90 ? -10.083 2.814 2.093 1.00 97.12 90 ILE A O 1
ATOM 673 N N . ASP A 1 91 ? -8.714 4.567 2.457 1.00 95.38 91 ASP A N 1
ATOM 674 C CA . ASP A 1 91 ? -9.596 5.552 1.845 1.00 95.38 91 ASP A CA 1
ATOM 675 C C . ASP A 1 91 ? -9.053 5.986 0.489 1.00 95.38 91 ASP A C 1
ATOM 677 O O . ASP A 1 91 ? -7.881 6.351 0.327 1.00 95.38 91 ASP A O 1
ATOM 681 N N . MET A 1 92 ? -9.925 5.927 -0.515 1.00 93.56 92 MET A N 1
ATOM 682 C CA . MET A 1 92 ? -9.574 6.392 -1.842 1.00 93.56 92 MET A CA 1
ATOM 683 C C . MET A 1 92 ? -10.755 6.976 -2.604 1.00 93.56 92 MET A C 1
ATOM 685 O O . MET A 1 92 ? -11.845 6.400 -2.577 1.00 93.56 92 MET A O 1
ATOM 689 N N . PRO A 1 93 ? -10.548 8.096 -3.315 1.00 92.56 93 PRO A N 1
ATOM 690 C CA . PRO A 1 93 ? -11.469 8.523 -4.349 1.00 92.56 93 PRO A CA 1
ATOM 691 C C . PRO A 1 93 ? -11.323 7.620 -5.579 1.00 92.56 93 PRO A C 1
ATOM 693 O O . PRO A 1 93 ? -10.276 7.015 -5.819 1.00 92.56 93 PRO A O 1
ATOM 696 N N . MET A 1 94 ? -12.364 7.582 -6.405 1.00 91.69 94 MET A N 1
ATOM 697 C CA . MET A 1 94 ? -12.286 6.977 -7.730 1.00 91.69 94 MET A CA 1
ATOM 698 C C . MET A 1 94 ? -11.821 8.034 -8.737 1.00 91.69 94 MET A C 1
ATOM 700 O O . MET A 1 94 ? -12.533 9.003 -8.995 1.00 91.69 94 MET A O 1
ATOM 704 N N . HIS A 1 95 ? -10.637 7.854 -9.321 1.00 88.12 95 HIS A N 1
ATOM 705 C CA . HIS A 1 95 ? -10.099 8.731 -10.364 1.00 88.12 95 HIS A CA 1
ATOM 706 C C . HIS A 1 95 ? -10.180 8.017 -11.710 1.00 88.12 95 HIS A C 1
ATOM 708 O O . HIS A 1 95 ? -9.606 6.944 -11.866 1.00 88.12 95 HIS A O 1
ATOM 714 N N . ASN A 1 96 ? -10.869 8.601 -12.695 1.00 91.50 96 ASN A N 1
ATOM 715 C CA . ASN A 1 96 ? -11.000 8.026 -14.043 1.00 91.50 96 A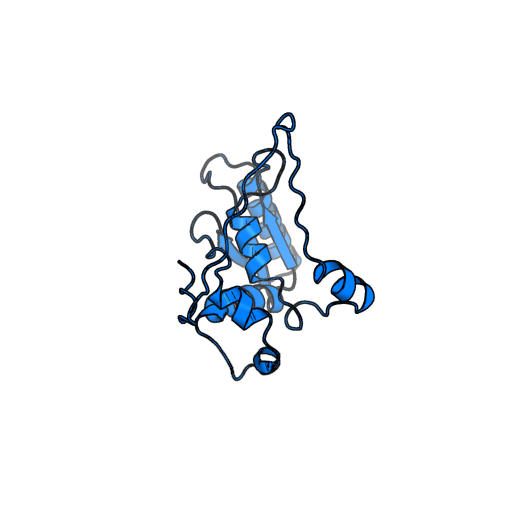SN A CA 1
ATOM 716 C C . ASN A 1 96 ? -11.467 6.555 -14.035 1.00 91.50 96 ASN A C 1
ATOM 718 O O . ASN A 1 96 ? -10.903 5.716 -14.734 1.00 91.50 96 ASN A O 1
ATOM 722 N N . PHE A 1 97 ? -12.477 6.240 -13.216 1.00 92.75 97 PHE A N 1
ATOM 723 C CA . PHE A 1 97 ? -13.021 4.881 -13.048 1.00 92.75 97 PHE A CA 1
ATOM 724 C C . PHE A 1 97 ? -12.013 3.841 -12.529 1.00 92.75 97 PHE A C 1
ATOM 726 O O . PHE A 1 97 ? -12.194 2.640 -12.716 1.00 92.75 97 PHE A O 1
ATOM 733 N N . THR A 1 98 ? -10.941 4.288 -11.876 1.00 94.44 98 THR A N 1
ATOM 734 C CA . THR A 1 98 ? -9.924 3.422 -11.279 1.00 94.44 98 THR A CA 1
ATOM 735 C C . THR A 1 98 ? -9.375 4.028 -9.984 1.00 94.44 98 THR A C 1
ATOM 737 O O . THR A 1 98 ? -9.884 5.028 -9.469 1.00 94.44 98 THR A O 1
ATOM 740 N N . VAL A 1 99 ? -8.350 3.386 -9.431 1.00 94.56 99 VAL A N 1
ATOM 741 C CA . VAL A 1 99 ? -7.634 3.830 -8.236 1.00 94.56 99 VAL A CA 1
ATOM 742 C C . VAL A 1 99 ? -6.644 4.963 -8.553 1.00 94.56 99 VAL A C 1
ATOM 744 O O . VAL A 1 99 ? -6.112 5.019 -9.666 1.00 94.56 99 VAL A O 1
ATOM 747 N N . PRO A 1 100 ? -6.323 5.845 -7.589 1.00 94.62 100 PRO A N 1
ATOM 748 C CA . PRO A 1 100 ? -5.284 6.856 -7.767 1.00 94.62 100 PRO A CA 1
ATOM 749 C C . PRO A 1 100 ? -3.914 6.245 -8.108 1.00 94.62 100 PRO A C 1
ATOM 751 O O . PRO A 1 100 ? -3.541 5.186 -7.601 1.00 94.62 100 PRO A O 1
ATOM 754 N N . ALA A 1 101 ? -3.119 6.942 -8.926 1.00 95.38 101 ALA A N 1
ATOM 755 C CA . ALA A 1 101 ? -1.812 6.449 -9.378 1.00 95.38 101 ALA A CA 1
ATOM 756 C C . ALA A 1 101 ? -0.843 6.147 -8.218 1.00 95.38 101 ALA A C 1
ATOM 758 O O . ALA A 1 101 ? -0.151 5.132 -8.252 1.00 95.38 101 ALA A O 1
ATOM 759 N N . ALA A 1 102 ? -0.845 6.975 -7.168 1.00 95.62 102 ALA A N 1
ATOM 760 C CA . ALA A 1 102 ? -0.028 6.759 -5.973 1.00 95.62 102 ALA A CA 1
ATOM 761 C C . ALA A 1 102 ? -0.403 5.463 -5.234 1.00 95.62 102 ALA A C 1
ATOM 763 O O . ALA A 1 102 ? 0.471 4.730 -4.778 1.00 95.62 102 ALA A O 1
ATOM 764 N N . PHE A 1 103 ? -1.698 5.127 -5.184 1.00 97.06 103 PHE A N 1
ATOM 765 C CA . PHE A 1 103 ? -2.150 3.860 -4.614 1.00 97.06 103 PHE A CA 1
ATOM 766 C C . PHE A 1 103 ? -1.678 2.668 -5.446 1.00 97.06 103 PHE A C 1
ATOM 768 O O . PHE A 1 103 ? -1.216 1.667 -4.904 1.00 97.06 103 PHE A O 1
ATOM 775 N N . LYS A 1 104 ? -1.719 2.784 -6.778 1.00 96.75 104 LYS A N 1
ATOM 776 C CA . LYS A 1 104 ? -1.176 1.747 -7.660 1.00 96.75 104 LYS A CA 1
ATOM 777 C C . LYS A 1 104 ? 0.337 1.568 -7.478 1.00 96.75 104 LYS A C 1
ATOM 779 O O . LYS A 1 104 ? 0.793 0.430 -7.420 1.00 96.75 104 LYS A O 1
ATOM 784 N N . ALA A 1 105 ? 1.092 2.658 -7.345 1.00 96.94 105 ALA A N 1
ATOM 785 C CA . ALA A 1 105 ? 2.523 2.603 -7.048 1.00 96.94 105 ALA A CA 1
ATOM 786 C C . ALA A 1 105 ? 2.799 1.931 -5.692 1.00 96.94 105 ALA A C 1
ATOM 788 O O . ALA A 1 105 ? 3.697 1.098 -5.587 1.00 96.94 105 ALA A O 1
ATOM 789 N N . TRP A 1 106 ? 1.978 2.216 -4.676 1.00 97.75 106 TRP A N 1
ATOM 790 C CA . TRP A 1 106 ? 2.055 1.545 -3.378 1.00 97.75 106 TRP A CA 1
ATOM 791 C C . TRP A 1 106 ? 1.821 0.033 -3.495 1.00 97.75 106 TRP A C 1
ATOM 793 O O . TRP A 1 106 ? 2.621 -0.746 -2.978 1.00 97.75 106 TRP A O 1
ATOM 803 N N . ILE A 1 107 ? 0.792 -0.395 -4.241 1.00 97.38 107 ILE A N 1
ATOM 804 C CA . ILE A 1 107 ? 0.545 -1.820 -4.518 1.00 97.38 107 ILE A CA 1
ATOM 805 C C . ILE A 1 107 ? 1.776 -2.461 -5.163 1.00 97.38 107 ILE A C 1
ATOM 807 O O . ILE A 1 107 ? 2.199 -3.533 -4.734 1.00 97.38 107 ILE A O 1
ATOM 811 N N . ASP A 1 108 ? 2.367 -1.814 -6.168 1.00 95.62 108 ASP A N 1
ATOM 812 C CA . ASP A 1 108 ? 3.523 -2.365 -6.880 1.00 95.62 108 ASP A CA 1
ATOM 813 C C . ASP A 1 108 ? 4.760 -2.518 -5.986 1.00 95.62 108 ASP A C 1
ATOM 815 O O . ASP A 1 108 ? 5.570 -3.420 -6.198 1.00 95.62 108 ASP A O 1
ATOM 819 N N . MET A 1 109 ? 4.894 -1.664 -4.971 1.00 95.56 109 MET A N 1
ATOM 820 C CA . MET A 1 109 ? 5.969 -1.753 -3.986 1.00 95.56 109 MET A CA 1
ATOM 821 C C . MET A 1 109 ? 5.729 -2.840 -2.935 1.00 95.56 109 MET A C 1
ATOM 823 O O . MET A 1 109 ? 6.692 -3.438 -2.455 1.00 95.56 109 MET A O 1
ATOM 827 N N . VAL A 1 110 ? 4.475 -3.115 -2.572 1.00 96.00 110 VAL A N 1
ATOM 828 C CA . VAL A 1 110 ? 4.133 -4.101 -1.532 1.00 96.00 110 VAL A CA 1
ATOM 829 C C . VAL A 1 110 ? 4.002 -5.517 -2.097 1.00 96.00 110 VAL A C 1
ATOM 831 O O . VAL A 1 110 ? 4.367 -6.492 -1.438 1.00 96.00 110 VAL A O 1
ATOM 834 N N . VAL A 1 111 ? 3.504 -5.670 -3.324 1.00 94.12 111 VAL A N 1
ATOM 835 C CA . VAL A 1 111 ? 3.269 -6.981 -3.944 1.00 94.12 111 VAL A CA 1
ATOM 836 C C . VAL A 1 111 ? 4.568 -7.510 -4.547 1.00 94.12 111 VAL A C 1
ATOM 838 O O . VAL A 1 111 ? 4.910 -7.234 -5.696 1.00 94.12 111 VAL A O 1
ATOM 841 N N . ARG A 1 112 ? 5.295 -8.315 -3.767 1.00 90.44 112 ARG A N 1
ATOM 842 C CA . ARG A 1 112 ? 6.590 -8.878 -4.148 1.00 90.44 112 ARG A CA 1
ATOM 843 C C . ARG A 1 112 ? 6.599 -10.408 -4.094 1.00 90.44 112 ARG A C 1
ATOM 845 O O . ARG A 1 112 ? 6.251 -10.983 -3.054 1.00 90.44 112 ARG A O 1
ATOM 852 N N . PRO A 1 113 ? 7.019 -11.073 -5.190 1.00 87.62 113 PRO A N 1
ATOM 853 C CA . PRO A 1 113 ? 7.160 -12.523 -5.225 1.00 87.62 113 PRO A CA 1
ATOM 854 C C . PRO A 1 113 ? 8.110 -13.014 -4.138 1.00 87.62 113 PRO A C 1
ATOM 856 O O . PRO A 1 113 ? 9.136 -12.391 -3.879 1.00 87.62 113 PRO A O 1
ATOM 859 N N . GLU A 1 114 ? 7.764 -14.134 -3.512 1.00 85.19 114 GLU A N 1
ATOM 860 C CA . GLU A 1 114 ? 8.532 -14.770 -2.434 1.00 85.19 114 GLU A CA 1
ATOM 861 C C . GLU A 1 114 ? 8.727 -13.897 -1.173 1.00 85.19 114 GLU A C 1
ATOM 863 O O . GLU A 1 114 ? 9.402 -14.335 -0.244 1.00 85.19 114 GLU A O 1
ATOM 868 N N . ARG A 1 115 ? 8.119 -12.698 -1.102 1.00 87.88 115 ARG A N 1
ATOM 869 C CA . ARG A 1 115 ? 8.165 -11.793 0.063 1.00 87.88 115 ARG A CA 1
ATOM 870 C C . ARG A 1 115 ? 6.788 -11.553 0.678 1.00 87.88 115 ARG A C 1
ATOM 872 O O . ARG A 1 115 ? 6.654 -11.722 1.883 1.00 87.88 115 ARG A O 1
ATOM 879 N N . THR A 1 116 ? 5.789 -11.186 -0.126 1.00 91.12 116 THR A N 1
ATOM 880 C CA . THR A 1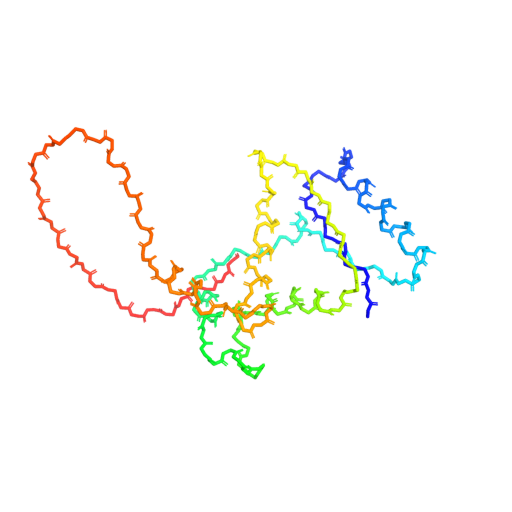 116 ? 4.395 -10.992 0.332 1.00 91.12 116 THR A CA 1
ATOM 881 C C . THR A 1 116 ? 3.419 -11.988 -0.275 1.00 91.12 116 THR A C 1
ATOM 883 O O . THR A 1 116 ? 2.360 -12.240 0.293 1.00 91.12 116 THR A O 1
ATOM 886 N N . PHE A 1 117 ? 3.779 -12.622 -1.391 1.00 89.19 117 PHE A N 1
ATOM 887 C CA . PHE A 1 117 ? 3.018 -13.738 -1.940 1.00 89.19 117 PHE A CA 1
ATOM 888 C C . PHE A 1 117 ? 3.939 -14.785 -2.559 1.00 89.19 117 PHE A C 1
ATOM 890 O O . PHE A 1 117 ? 5.039 -14.481 -3.019 1.00 89.19 117 PHE A O 1
ATOM 897 N N . ARG A 1 118 ? 3.464 -16.029 -2.619 1.00 86.75 118 ARG A N 1
ATOM 898 C CA . ARG A 1 118 ? 4.125 -17.104 -3.365 1.00 86.75 118 ARG A CA 1
ATOM 899 C C . ARG A 1 118 ? 3.403 -17.299 -4.696 1.00 86.75 118 ARG A C 1
ATOM 901 O O . ARG A 1 118 ? 2.207 -17.607 -4.679 1.00 86.75 118 ARG A O 1
ATOM 908 N N . PRO A 1 119 ? 4.070 -17.108 -5.847 1.00 77.50 119 PRO A N 1
ATOM 909 C CA . PRO A 1 119 ? 3.463 -17.390 -7.138 1.00 77.50 119 PRO A CA 1
ATOM 910 C C . PRO A 1 119 ? 3.032 -18.858 -7.218 1.00 77.50 119 PRO A C 1
ATOM 912 O O . PRO A 1 119 ? 3.835 -19.768 -7.023 1.00 77.50 119 PRO A O 1
ATOM 915 N N . CYS A 1 120 ? 1.763 -19.107 -7.540 1.00 78.69 120 CYS A N 1
ATOM 916 C CA . CYS A 1 120 ? 1.339 -20.457 -7.896 1.00 78.69 120 CYS A CA 1
ATOM 917 C C . CYS A 1 120 ? 1.995 -20.843 -9.239 1.00 78.69 120 CYS A C 1
ATOM 919 O O . CYS A 1 120 ? 1.893 -20.052 -10.187 1.00 78.69 120 CYS A O 1
ATOM 921 N N . PRO A 1 121 ? 2.599 -22.042 -9.376 1.00 72.56 121 PRO A N 1
ATOM 922 C CA . PRO A 1 121 ? 3.291 -22.458 -10.601 1.00 72.56 121 PRO A CA 1
ATOM 923 C C . PRO A 1 121 ? 2.454 -22.279 -11.878 1.00 72.56 121 PRO A C 1
ATOM 925 O O . PRO A 1 121 ? 2.933 -21.745 -12.872 1.00 72.56 121 PRO A O 1
ATOM 928 N N . ARG A 1 122 ? 1.149 -22.586 -11.814 1.00 70.88 122 ARG A N 1
ATOM 929 C CA . ARG A 1 122 ? 0.208 -22.454 -12.942 1.00 70.88 122 ARG A CA 1
ATOM 930 C C . ARG A 1 122 ? 0.068 -21.016 -13.472 1.00 70.88 122 ARG A C 1
ATOM 932 O O . ARG A 1 122 ? -0.262 -20.818 -14.639 1.00 70.88 122 ARG A O 1
ATOM 939 N N . ILE A 1 123 ? 0.263 -20.008 -12.620 1.00 66.06 123 ILE A N 1
ATOM 940 C CA . ILE A 1 123 ? 0.135 -18.588 -12.986 1.00 66.06 123 ILE A CA 1
ATOM 941 C C . ILE A 1 123 ? 1.477 -18.034 -13.481 1.00 66.06 123 ILE A C 1
ATOM 943 O O . ILE A 1 123 ? 1.487 -17.230 -14.418 1.00 66.06 123 ILE A O 1
ATOM 947 N N . ALA A 1 124 ? 2.595 -18.490 -12.908 1.00 64.12 124 ALA A N 1
ATOM 948 C CA . ALA A 1 124 ? 3.941 -18.059 -13.289 1.00 64.12 124 ALA A CA 1
ATOM 949 C C . ALA A 1 124 ? 4.217 -18.292 -14.787 1.00 64.12 124 ALA A C 1
ATOM 951 O O . ALA A 1 124 ? 4.630 -17.368 -15.493 1.00 64.12 124 ALA A O 1
ATOM 952 N N . ASP A 1 125 ? 3.842 -19.466 -15.304 1.00 60.81 125 ASP A N 1
ATOM 953 C CA . ASP A 1 125 ? 3.996 -19.825 -16.722 1.00 60.81 125 ASP A CA 1
ATOM 954 C C . ASP A 1 125 ? 3.199 -18.915 -17.672 1.00 60.81 125 ASP A C 1
ATOM 956 O O . ASP A 1 125 ? 3.546 -18.741 -18.844 1.00 60.81 125 ASP A O 1
ATOM 960 N N . ARG A 1 126 ? 2.101 -18.319 -17.187 1.00 60.88 126 ARG A N 1
ATOM 961 C CA . ARG A 1 126 ? 1.245 -17.418 -17.972 1.00 60.88 126 ARG A CA 1
ATOM 962 C C . ARG A 1 126 ? 1.732 -15.970 -17.921 1.00 60.88 126 ARG A C 1
ATOM 964 O O . ARG A 1 126 ? 1.535 -15.241 -18.893 1.00 60.88 126 ARG A O 1
ATOM 971 N N . ALA A 1 127 ? 2.356 -15.560 -16.817 1.00 61.00 127 ALA A N 1
ATOM 972 C CA . ALA A 1 127 ? 2.944 -14.232 -16.650 1.00 61.00 127 ALA A CA 1
ATOM 973 C C . ALA A 1 127 ? 4.253 -14.067 -17.440 1.00 61.00 127 ALA A C 1
ATOM 975 O O . ALA A 1 127 ? 4.507 -12.988 -17.967 1.00 61.00 127 ALA A O 1
ATOM 976 N N . ALA A 1 128 ? 5.035 -15.141 -17.593 1.00 59.69 128 ALA A N 1
ATOM 977 C CA . ALA A 1 128 ? 6.292 -15.143 -18.347 1.00 59.69 128 ALA A CA 1
ATOM 978 C C . ALA A 1 128 ? 6.117 -15.022 -19.876 1.00 59.69 128 ALA A C 1
ATOM 980 O O . ALA A 1 128 ? 7.096 -14.864 -20.606 1.00 59.69 128 ALA A O 1
ATOM 981 N N . ARG A 1 129 ? 4.881 -15.099 -20.388 1.00 57.16 129 ARG A N 1
ATOM 982 C CA . ARG A 1 129 ? 4.619 -14.964 -21.825 1.00 57.16 129 ARG A CA 1
ATOM 983 C C . ARG A 1 129 ? 4.730 -13.495 -22.240 1.00 57.16 129 ARG A C 1
ATOM 985 O O . ARG A 1 129 ? 4.043 -12.665 -21.643 1.00 57.16 129 ARG A O 1
ATOM 992 N N . PRO A 1 130 ? 5.516 -13.157 -23.279 1.00 56.34 130 PRO A N 1
ATOM 993 C CA . PRO A 1 130 ? 5.568 -11.795 -23.790 1.00 56.34 130 PRO A CA 1
ATOM 994 C C . PRO A 1 130 ? 4.170 -11.373 -24.245 1.00 56.34 130 PRO A C 1
ATOM 996 O O . PRO A 1 130 ? 3.596 -11.945 -25.171 1.00 56.34 130 PRO A O 1
ATOM 999 N N . LYS A 1 131 ? 3.606 -10.375 -23.564 1.00 60.44 131 LYS A N 1
ATOM 1000 C CA . LYS A 1 131 ? 2.337 -9.757 -23.943 1.00 60.44 131 LYS A CA 1
ATOM 1001 C C . LYS A 1 131 ? 2.643 -8.515 -24.763 1.00 60.44 131 LYS A C 1
ATOM 1003 O O . LYS A 1 131 ? 2.730 -7.417 -24.229 1.00 60.44 131 LYS A O 1
ATOM 1008 N N . LEU A 1 132 ? 2.841 -8.707 -26.062 1.00 52.00 132 LEU A N 1
ATOM 1009 C CA . LEU A 1 132 ? 2.842 -7.613 -27.023 1.00 52.00 132 LEU A CA 1
ATOM 1010 C C . LEU A 1 132 ? 1.580 -7.739 -27.869 1.00 52.00 132 LEU A C 1
ATOM 1012 O O . LEU A 1 132 ? 1.492 -8.597 -28.742 1.00 52.00 132 LEU A O 1
ATOM 1016 N N . THR A 1 133 ? 0.597 -6.890 -27.602 1.00 57.38 133 THR A N 1
ATOM 1017 C CA . THR A 1 133 ? -0.551 -6.702 -28.490 1.00 57.38 133 THR A CA 1
ATOM 1018 C C . THR A 1 133 ? -0.380 -5.358 -29.175 1.00 57.38 133 THR A C 1
ATOM 1020 O O . THR A 1 133 ? -0.734 -4.319 -28.623 1.00 57.38 133 THR A O 1
ATOM 1023 N N . ALA A 1 134 ? 0.210 -5.374 -30.366 1.00 60.84 134 ALA A N 1
ATOM 1024 C CA . ALA A 1 134 ? 0.118 -4.253 -31.286 1.00 60.84 134 ALA A CA 1
ATOM 1025 C C . ALA A 1 134 ? -1.175 -4.432 -32.086 1.00 60.84 134 ALA A C 1
ATOM 1027 O O . ALA A 1 134 ? -1.303 -5.389 -32.848 1.00 60.84 134 ALA A O 1
ATOM 1028 N N . HIS A 1 135 ? -2.144 -3.539 -31.898 1.00 58.91 135 HIS A N 1
ATOM 1029 C CA . HIS A 1 135 ? -3.228 -3.406 -32.862 1.00 58.91 135 HIS A CA 1
ATOM 1030 C C . HIS A 1 135 ? -2.763 -2.451 -33.954 1.00 58.91 135 HIS A C 1
ATOM 1032 O O . HIS A 1 135 ? -2.740 -1.237 -33.766 1.00 58.91 135 HIS A O 1
ATOM 1038 N N . ASP A 1 136 ? -2.360 -3.027 -35.082 1.00 53.53 136 ASP A N 1
ATOM 1039 C CA . ASP A 1 136 ? -2.101 -2.287 -36.309 1.00 53.53 136 ASP A CA 1
ATOM 1040 C C . ASP A 1 136 ? -3.437 -1.719 -36.825 1.00 53.53 136 ASP A C 1
ATOM 1042 O O . ASP A 1 136 ? -4.314 -2.470 -37.252 1.00 53.53 136 ASP A O 1
ATOM 1046 N N . ARG A 1 137 ? -3.635 -0.399 -36.708 1.00 59.91 137 ARG A N 1
ATOM 1047 C CA . ARG A 1 137 ? -4.751 0.319 -37.356 1.00 59.91 137 ARG A CA 1
ATOM 1048 C C . ARG A 1 137 ? -4.339 0.931 -38.697 1.00 59.91 137 ARG A C 1
ATOM 1050 O O . ARG A 1 137 ? -5.099 1.714 -39.262 1.00 59.91 137 ARG A O 1
ATOM 1057 N N . THR A 1 138 ? -3.158 0.605 -39.213 1.00 51.28 138 THR A N 1
ATOM 1058 C CA . THR A 1 138 ? -2.681 1.137 -40.489 1.00 51.28 138 THR A CA 1
ATOM 1059 C C . THR A 1 138 ? -3.092 0.207 -41.637 1.00 51.28 138 THR A C 1
ATOM 1061 O O . THR A 1 138 ? -2.896 -1.007 -41.545 1.00 51.28 138 THR A O 1
ATOM 1064 N N . PRO A 1 139 ? -3.659 0.723 -42.745 1.00 50.88 139 PRO A N 1
ATOM 1065 C CA . PRO A 1 139 ? -3.830 -0.072 -43.954 1.00 50.88 139 PRO A CA 1
ATOM 1066 C C . PRO A 1 139 ? -2.452 -0.535 -44.436 1.00 50.88 139 PRO A C 1
ATOM 1068 O O . PRO A 1 139 ? -1.512 0.260 -44.500 1.00 50.88 139 PRO A O 1
ATOM 1071 N N . ARG A 1 140 ? -2.320 -1.825 -44.758 1.00 43.22 140 ARG A N 1
ATOM 1072 C CA . ARG A 1 140 ? -1.068 -2.410 -45.256 1.00 43.22 140 ARG A CA 1
ATOM 1073 C C . ARG A 1 140 ? -0.583 -1.677 -46.513 1.00 43.22 140 ARG A C 1
ATOM 1075 O O . ARG A 1 140 ? -1.224 -1.774 -47.554 1.00 43.22 140 ARG A O 1
ATOM 1082 N N . SER A 1 141 ? 0.612 -1.097 -46.432 1.00 45.97 141 SER A N 1
ATOM 1083 C CA . SER A 1 141 ? 1.459 -0.764 -47.586 1.00 45.97 141 SER A CA 1
ATOM 1084 C C . SER A 1 141 ? 2.815 -1.472 -47.437 1.00 45.97 141 SER A C 1
ATOM 1086 O O . SER A 1 141 ? 3.325 -1.571 -46.316 1.00 45.97 141 SER A O 1
ATOM 1088 N N . PRO A 1 142 ? 3.411 -2.021 -48.513 1.00 43.25 142 PRO A N 1
ATOM 1089 C CA . PRO A 1 142 ? 4.529 -2.947 -48.387 1.00 43.25 142 PRO A CA 1
ATOM 1090 C C . PRO A 1 142 ? 5.888 -2.234 -48.297 1.00 43.25 142 PRO A C 1
ATOM 1092 O O . PRO A 1 142 ? 6.263 -1.469 -49.176 1.00 43.25 142 PRO A O 1
ATOM 1095 N N . GLY A 1 143 ? 6.678 -2.619 -47.290 1.00 41.72 143 GLY A N 1
ATOM 1096 C CA . GLY A 1 143 ? 8.128 -2.785 -47.438 1.00 41.72 143 GLY A CA 1
ATOM 1097 C C . GLY A 1 143 ? 9.047 -1.709 -46.851 1.00 41.72 143 GLY A C 1
ATOM 1098 O O . GLY A 1 143 ? 9.305 -0.693 -47.482 1.00 41.72 143 GLY A O 1
ATOM 1099 N N . ARG A 1 144 ? 9.711 -2.034 -45.730 1.00 37.56 144 ARG A N 1
ATOM 1100 C CA . ARG A 1 144 ? 11.188 -2.008 -45.588 1.00 37.56 144 ARG A CA 1
ATOM 1101 C C . ARG A 1 144 ? 11.622 -2.531 -44.213 1.00 37.56 144 ARG A C 1
ATOM 1103 O O . ARG A 1 144 ? 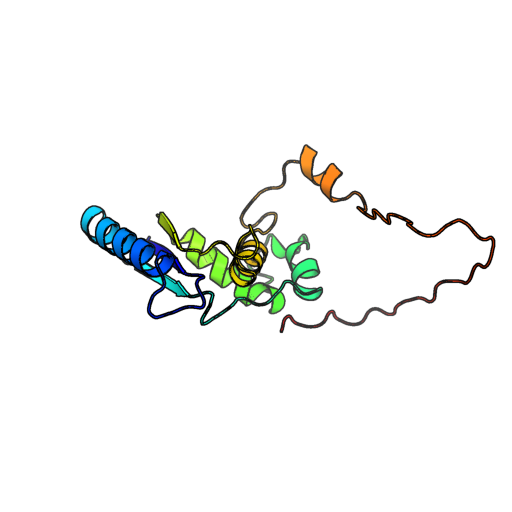11.023 -2.208 -43.196 1.00 37.56 144 ARG A O 1
ATOM 1110 N N . ARG A 1 145 ? 12.678 -3.353 -44.192 1.00 44.56 145 ARG A N 1
ATOM 1111 C CA . ARG A 1 145 ? 13.350 -3.878 -42.987 1.00 44.56 145 ARG A CA 1
ATOM 1112 C C . ARG A 1 145 ? 14.592 -3.036 -42.664 1.00 44.56 145 ARG A C 1
ATOM 1114 O O . ARG A 1 145 ? 15.383 -2.787 -43.567 1.00 44.56 145 ARG A O 1
ATOM 1121 N N . SER A 1 146 ? 14.848 -2.754 -41.385 1.00 41.41 146 SER A N 1
ATOM 1122 C CA . SER A 1 146 ? 16.203 -2.501 -40.847 1.00 41.41 146 SER A CA 1
ATOM 1123 C C . SER A 1 146 ? 16.231 -2.809 -39.342 1.00 41.41 146 SER A C 1
ATOM 1125 O O . SER A 1 146 ? 15.478 -2.216 -38.580 1.00 41.41 146 SER A O 1
ATOM 1127 N N . ARG A 1 147 ? 16.833 -3.942 -38.953 1.00 37.16 147 ARG A N 1
ATOM 1128 C CA . ARG A 1 147 ? 18.139 -4.115 -38.267 1.00 37.16 147 ARG A CA 1
ATOM 1129 C C . ARG A 1 147 ? 18.262 -3.445 -36.887 1.00 37.16 147 ARG A C 1
ATOM 1131 O O . ARG A 1 147 ? 18.290 -2.230 -36.763 1.00 37.16 147 ARG A O 1
ATOM 1138 N N . ALA A 1 148 ? 18.387 -4.308 -35.877 1.00 39.69 148 ALA A N 1
ATOM 1139 C CA . ALA A 1 148 ? 18.621 -4.003 -34.471 1.00 39.69 148 ALA A CA 1
ATOM 1140 C C . ALA A 1 148 ? 20.101 -3.689 -34.180 1.00 39.69 148 ALA A C 1
ATOM 1142 O O . ALA A 1 148 ? 20.988 -4.306 -34.770 1.00 39.69 148 ALA A O 1
ATOM 1143 N N . ALA A 1 149 ? 20.349 -2.793 -33.221 1.00 38.06 149 ALA A N 1
ATOM 1144 C CA . ALA A 1 149 ? 21.658 -2.542 -32.621 1.00 38.06 149 ALA A CA 1
ATOM 1145 C C . ALA A 1 149 ? 21.610 -2.838 -31.109 1.00 38.06 149 ALA A C 1
ATOM 1147 O O . ALA A 1 149 ? 20.630 -2.520 -30.431 1.00 38.06 149 ALA A O 1
ATOM 1148 N N . GLY A 1 150 ? 22.651 -3.520 -30.622 1.00 44.16 150 GLY A N 1
ATOM 1149 C CA . GLY A 1 150 ? 22.766 -4.087 -29.278 1.00 44.16 150 GLY A CA 1
ATOM 1150 C C . GLY A 1 150 ? 22.910 -3.062 -28.151 1.00 44.16 150 GLY A C 1
ATOM 1151 O O . GLY A 1 150 ? 23.275 -1.910 -28.367 1.00 44.16 150 GLY A O 1
ATOM 1152 N N . ARG A 1 151 ? 22.625 -3.506 -26.921 1.00 43.50 151 ARG A N 1
ATOM 1153 C CA . ARG A 1 151 ? 22.753 -2.703 -25.697 1.00 43.50 151 ARG A CA 1
ATOM 1154 C C . ARG A 1 151 ? 23.821 -3.296 -24.782 1.00 43.50 151 ARG A C 1
ATOM 1156 O O . ARG A 1 151 ? 23.720 -4.451 -24.374 1.00 43.50 151 ARG A O 1
ATOM 1163 N N . GLY A 1 152 ? 24.826 -2.480 -24.464 1.00 40.91 152 GLY A N 1
ATOM 1164 C CA . GLY A 1 152 ? 25.768 -2.720 -23.375 1.00 40.91 152 GLY A CA 1
ATOM 1165 C C . GLY A 1 152 ? 25.063 -2.682 -22.016 1.00 40.91 152 GLY A C 1
ATOM 1166 O O . GLY A 1 152 ? 24.051 -2.002 -21.842 1.00 40.91 152 GLY A O 1
ATOM 1167 N N . ARG A 1 153 ? 25.582 -3.454 -21.058 1.00 45.22 153 ARG A N 1
ATOM 1168 C CA . ARG A 1 153 ? 25.040 -3.556 -19.698 1.00 45.22 153 ARG A CA 1
ATOM 1169 C C . ARG A 1 153 ? 25.486 -2.352 -18.866 1.00 45.22 153 ARG A C 1
ATOM 1171 O O . ARG A 1 153 ? 26.555 -2.381 -18.267 1.00 45.22 153 ARG A O 1
ATOM 1178 N N . SER A 1 154 ? 24.667 -1.307 -18.823 1.00 55.56 154 SER A N 1
ATOM 1179 C CA . SER A 1 154 ? 24.733 -0.284 -17.776 1.00 55.56 154 SER A CA 1
ATOM 1180 C C . SER A 1 154 ? 23.947 -0.747 -16.544 1.00 55.56 154 SER A C 1
ATOM 1182 O O . SER A 1 154 ? 22.951 -1.466 -16.664 1.00 55.56 154 SER A O 1
ATOM 1184 N N . ARG A 1 155 ? 24.405 -0.357 -15.344 1.00 52.28 155 ARG A N 1
ATOM 1185 C CA . ARG A 1 155 ? 23.622 -0.521 -14.109 1.00 52.28 155 ARG A CA 1
ATOM 1186 C C . ARG A 1 155 ? 22.260 0.162 -14.298 1.00 52.28 155 ARG A C 1
ATOM 1188 O O . ARG A 1 155 ? 22.231 1.279 -14.820 1.00 52.28 155 ARG A O 1
ATOM 1195 N N . PRO A 1 156 ? 21.146 -0.487 -13.922 1.00 57.06 156 PRO A N 1
ATOM 1196 C CA . PRO A 1 156 ? 19.835 0.118 -14.076 1.00 57.06 156 PRO A CA 1
ATOM 1197 C C . PRO A 1 156 ? 19.725 1.371 -13.191 1.00 57.06 156 PRO A C 1
ATOM 1199 O O . PRO A 1 156 ? 20.275 1.381 -12.086 1.00 57.06 156 PRO A O 1
ATOM 1202 N N . PRO A 1 157 ? 19.028 2.419 -13.660 1.00 60.09 157 PRO A N 1
ATOM 1203 C CA . PRO A 1 157 ? 18.832 3.636 -12.884 1.00 60.09 157 PRO A CA 1
ATOM 1204 C C . PRO A 1 157 ? 18.049 3.350 -11.597 1.00 60.09 157 PRO A C 1
ATOM 1206 O O . PRO A 1 157 ? 17.181 2.468 -11.568 1.00 60.09 157 PRO A O 1
ATOM 1209 N N . ALA A 1 158 ? 18.375 4.107 -10.546 1.00 61.47 158 ALA A N 1
ATOM 1210 C CA . ALA A 1 158 ? 17.622 4.128 -9.298 1.00 61.47 158 ALA A CA 1
ATOM 1211 C C . ALA A 1 158 ? 16.203 4.664 -9.534 1.00 61.47 158 ALA A C 1
ATOM 1213 O O . ALA A 1 158 ? 15.949 5.380 -10.504 1.00 61.47 158 ALA A O 1
ATOM 1214 N N . CYS A 1 159 ? 15.272 4.282 -8.663 1.00 64.81 159 CYS A N 1
ATOM 1215 C CA . CYS A 1 159 ? 13.909 4.788 -8.730 1.00 64.81 159 CYS A CA 1
ATOM 1216 C C . CYS A 1 159 ? 13.918 6.233 -8.212 1.00 64.81 159 CYS A C 1
ATOM 1218 O O . CYS A 1 159 ? 14.486 6.484 -7.149 1.00 64.81 159 CYS A O 1
ATOM 1220 N N . HIS A 1 160 ? 13.347 7.154 -8.989 1.00 56.44 160 HIS A N 1
ATOM 1221 C CA . HIS A 1 160 ? 13.125 8.548 -8.602 1.00 56.44 160 HIS A CA 1
ATOM 1222 C C . HIS A 1 160 ? 11.729 8.716 -8.010 1.00 56.44 160 HIS A C 1
ATOM 1224 O O . HIS A 1 160 ? 10.812 7.991 -8.470 1.00 56.44 160 HIS A O 1
#